Protein AF-A0AAW9ILB5-F1 (afdb_monomer_lite)

Structure (mmCIF, N/CA/C/O backbone):
data_AF-A0AAW9ILB5-F1
#
_entry.id   AF-A0AAW9ILB5-F1
#
loop_
_atom_site.group_PDB
_atom_site.id
_atom_site.type_symbol
_atom_site.label_atom_id
_atom_site.label_alt_id
_atom_site.label_comp_id
_atom_site.label_asym_id
_atom_site.label_entity_id
_atom_site.label_seq_id
_atom_site.pdbx_PDB_ins_code
_atom_site.Cartn_x
_atom_site.Cartn_y
_atom_site.Cartn_z
_atom_site.occupancy
_atom_site.B_iso_or_equiv
_atom_site.auth_seq_id
_atom_site.auth_comp_id
_atom_site.auth_asym_id
_atom_site.auth_atom_id
_atom_site.pdbx_PDB_model_num
ATOM 1 N N . ILE A 1 1 ? -17.545 -1.827 23.363 1.00 78.12 1 ILE A N 1
ATOM 2 C CA . ILE A 1 1 ? -18.852 -1.199 23.671 1.00 78.12 1 ILE A CA 1
ATOM 3 C C . ILE A 1 1 ? -19.829 -2.342 23.852 1.00 78.12 1 ILE A C 1
ATOM 5 O O . ILE A 1 1 ? -19.898 -3.179 22.961 1.00 78.12 1 ILE A O 1
ATOM 9 N N . TYR A 1 2 ? -20.488 -2.423 25.003 1.00 87.38 2 TYR A N 1
ATOM 10 C CA . TYR A 1 2 ? -21.505 -3.439 25.265 1.00 87.38 2 TYR A CA 1
ATOM 11 C C . TYR A 1 2 ? -22.887 -2.790 25.206 1.00 87.38 2 TYR A C 1
ATOM 13 O O . TYR A 1 2 ? -23.031 -1.650 25.642 1.00 87.38 2 TYR A O 1
ATOM 21 N N . ILE A 1 3 ? -23.875 -3.499 24.659 1.00 90.81 3 ILE A N 1
ATOM 22 C CA . ILE A 1 3 ? -25.245 -3.002 24.499 1.00 90.81 3 ILE A CA 1
ATOM 23 C C . ILE A 1 3 ? -26.175 -3.966 25.228 1.00 90.81 3 ILE A C 1
ATOM 25 O O . ILE A 1 3 ? -26.221 -5.148 24.897 1.00 90.81 3 ILE A O 1
ATOM 29 N N . TYR A 1 4 ? -26.906 -3.450 26.213 1.00 90.69 4 TYR A N 1
ATOM 30 C CA . TYR A 1 4 ? -27.874 -4.205 27.002 1.00 90.69 4 TYR A CA 1
ATOM 31 C C . TYR A 1 4 ? -29.169 -3.412 27.138 1.00 90.69 4 TYR A C 1
ATOM 33 O O . TYR A 1 4 ? -29.173 -2.186 27.136 1.00 90.69 4 TYR A O 1
ATOM 41 N N . ASN A 1 5 ? -30.268 -4.135 27.298 1.00 88.06 5 ASN A N 1
ATOM 42 C CA . ASN A 1 5 ? -31.605 -3.597 27.542 1.00 88.06 5 ASN A CA 1
ATOM 43 C C . ASN A 1 5 ? -31.909 -3.371 29.036 1.00 88.06 5 ASN A C 1
ATOM 45 O O . ASN A 1 5 ? -32.950 -2.812 29.365 1.00 88.06 5 ASN A O 1
ATOM 49 N N . LYS A 1 6 ? -31.034 -3.821 29.946 1.00 85.19 6 LYS A N 1
ATOM 50 C CA . LYS A 1 6 ? -31.171 -3.646 31.399 1.00 85.19 6 LYS A CA 1
ATOM 51 C C . LYS A 1 6 ? -29.818 -3.333 32.032 1.00 85.19 6 LYS A C 1
ATOM 53 O O . LYS A 1 6 ? -28.838 -4.019 31.750 1.00 85.19 6 LYS A O 1
ATOM 58 N N . LEU A 1 7 ? -29.795 -2.368 32.953 1.00 81.75 7 LEU A N 1
ATOM 59 C CA . LEU A 1 7 ? -28.596 -1.970 33.707 1.00 81.75 7 LEU A CA 1
ATOM 60 C C . LEU A 1 7 ? -27.953 -3.141 34.469 1.00 81.75 7 LEU A C 1
ATOM 62 O O . LEU A 1 7 ? -26.734 -3.257 34.492 1.00 81.75 7 LEU A O 1
ATOM 66 N N . ALA A 1 8 ? -28.759 -4.053 35.022 1.00 84.06 8 ALA A N 1
ATOM 67 C CA . ALA A 1 8 ? -28.276 -5.209 35.786 1.00 84.06 8 ALA A CA 1
ATOM 68 C C . ALA A 1 8 ? -27.448 -6.221 34.966 1.00 84.06 8 ALA A C 1
ATOM 70 O O . ALA A 1 8 ? -26.795 -7.082 35.545 1.00 84.06 8 ALA A O 1
ATOM 71 N N . LEU A 1 9 ? -27.494 -6.145 33.631 1.00 87.94 9 LEU A N 1
ATOM 72 C CA . LEU A 1 9 ? -26.735 -7.027 32.738 1.00 87.94 9 LEU A CA 1
ATOM 73 C C . LEU A 1 9 ? -25.386 -6.425 32.318 1.00 87.94 9 LEU A C 1
ATOM 75 O O . LEU A 1 9 ? -24.609 -7.082 31.627 1.00 87.94 9 LEU A O 1
ATOM 79 N N . ILE A 1 10 ? -25.102 -5.180 32.709 1.00 86.94 10 ILE A N 1
ATOM 80 C CA . ILE A 1 10 ? -23.852 -4.509 32.359 1.00 86.94 10 ILE A CA 1
ATOM 81 C C . ILE A 1 10 ? -22.706 -5.116 33.185 1.00 86.94 10 ILE A C 1
ATOM 83 O O . ILE A 1 10 ? -22.810 -5.182 34.409 1.00 86.94 10 ILE A O 1
ATOM 87 N N . PRO A 1 11 ? -21.593 -5.535 32.553 1.00 87.31 11 PRO A N 1
ATOM 88 C CA . PRO A 1 11 ? -20.431 -6.039 33.271 1.00 87.31 11 PRO A CA 1
ATOM 89 C C . PRO A 1 11 ? -19.875 -5.016 34.265 1.00 87.31 11 PRO A C 1
ATOM 91 O O . PRO A 1 11 ? -19.663 -3.855 33.918 1.00 87.31 11 PRO A O 1
ATOM 94 N N . ASN A 1 12 ? -19.498 -5.478 35.459 1.00 82.88 12 ASN A N 1
ATOM 95 C CA . ASN A 1 12 ? -18.918 -4.641 36.522 1.00 82.88 12 ASN A CA 1
ATOM 96 C C . ASN A 1 12 ? -17.593 -3.947 36.138 1.00 82.88 12 ASN A C 1
ATOM 98 O O . ASN A 1 12 ? -17.102 -3.096 36.868 1.00 82.88 12 ASN A O 1
ATOM 102 N N . GLN A 1 13 ? -16.991 -4.318 35.007 1.00 87.38 13 GLN A N 1
ATOM 103 C CA . GLN A 1 13 ? -15.764 -3.717 34.473 1.00 87.38 13 GLN A CA 1
ATOM 104 C C . GLN A 1 13 ? -16.028 -2.409 33.708 1.00 87.38 13 GLN A C 1
ATOM 106 O O . GLN A 1 13 ? -15.088 -1.703 33.342 1.00 87.38 13 GLN A O 1
ATOM 111 N N . CYS A 1 14 ? -17.290 -2.089 33.410 1.00 85.94 14 CYS A N 1
ATOM 112 C CA . CYS A 1 14 ? -17.644 -0.835 32.761 1.00 85.94 14 CYS A CA 1
ATOM 113 C C . CYS A 1 14 ? -17.426 0.339 33.724 1.00 85.94 14 CYS A C 1
ATOM 115 O O . CYS A 1 14 ? -17.889 0.312 34.855 1.00 85.94 14 CYS A O 1
ATOM 117 N N . THR A 1 15 ? -16.743 1.389 33.263 1.00 89.25 15 THR A N 1
ATOM 118 C CA . THR A 1 15 ? -16.503 2.622 34.041 1.00 89.25 15 THR A CA 1
ATOM 119 C C . THR A 1 15 ? -17.451 3.756 33.661 1.00 89.25 15 THR A C 1
ATOM 121 O O . THR A 1 15 ? -17.691 4.666 34.452 1.00 89.25 15 THR A O 1
ATOM 124 N N . LYS A 1 16 ? -18.015 3.699 32.451 1.00 90.88 16 LYS A N 1
ATOM 125 C CA . LYS A 1 16 ? -18.978 4.664 31.921 1.00 90.88 16 LYS A CA 1
ATOM 126 C C . LYS A 1 16 ? -20.169 3.924 31.328 1.00 90.88 16 LYS A C 1
ATOM 128 O O . LYS A 1 16 ? -19.979 2.947 30.603 1.00 90.88 16 LYS A O 1
ATOM 133 N N . ILE A 1 17 ? -21.370 4.414 31.605 1.00 91.81 17 ILE A N 1
ATOM 134 C CA . ILE A 1 17 ? -22.623 3.905 31.044 1.00 91.81 17 ILE A CA 1
ATOM 135 C C . ILE A 1 17 ? -23.268 5.023 30.237 1.00 91.81 17 ILE A C 1
ATOM 137 O O . ILE A 1 17 ? -23.360 6.152 30.709 1.00 91.81 17 ILE A O 1
ATOM 141 N N . ILE A 1 18 ? -23.719 4.700 29.028 1.00 93.00 18 ILE A N 1
ATOM 142 C CA . ILE A 1 18 ? -24.576 5.579 28.237 1.00 93.00 18 ILE A CA 1
ATOM 143 C C . ILE A 1 18 ? -25.986 5.001 28.290 1.00 93.00 18 ILE A C 1
ATOM 145 O O . ILE A 1 18 ? -26.216 3.885 27.829 1.00 93.00 18 ILE A O 1
ATOM 149 N N . GLU A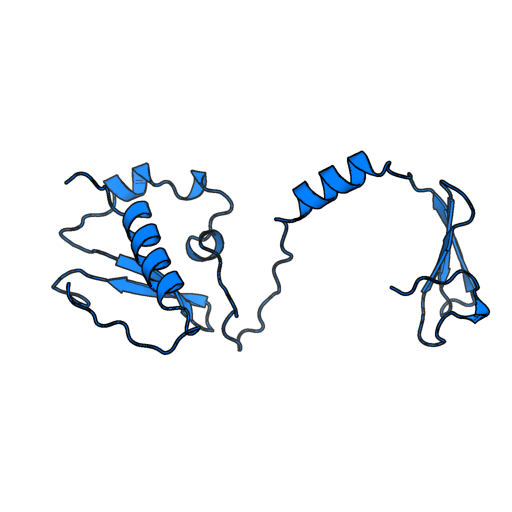 1 19 ? -26.912 5.760 28.858 1.00 91.44 19 GLU A N 1
ATOM 150 C CA . GLU A 1 19 ? -28.334 5.440 28.907 1.00 91.44 19 GLU A CA 1
ATOM 151 C C . GLU A 1 19 ? -29.072 6.328 27.905 1.00 91.44 19 GLU A C 1
ATOM 153 O O . GLU A 1 19 ? -29.046 7.554 28.020 1.00 91.44 19 GLU A O 1
ATOM 158 N N . ILE A 1 20 ? -29.715 5.712 26.915 1.00 92.06 20 ILE A N 1
ATOM 159 C CA . ILE A 1 20 ? -30.559 6.408 25.943 1.00 92.06 20 ILE A CA 1
ATOM 160 C C . ILE A 1 20 ? -31.971 6.487 26.519 1.00 92.06 20 ILE A C 1
ATOM 162 O O . ILE A 1 20 ? -32.561 5.448 26.813 1.00 92.06 20 ILE A O 1
ATOM 166 N N . LYS A 1 21 ? -32.493 7.703 26.703 1.00 88.44 21 LYS A N 1
ATOM 167 C CA . LYS A 1 21 ? -33.818 7.924 27.301 1.00 88.44 21 LYS A CA 1
ATOM 168 C C . LYS A 1 21 ? -34.914 7.934 26.244 1.00 88.44 21 LYS A C 1
ATOM 170 O O . LYS A 1 21 ? -35.965 7.330 26.430 1.00 88.44 21 LYS A O 1
ATOM 175 N N . ASP A 1 22 ? -34.647 8.605 25.135 1.00 87.75 22 ASP A N 1
ATOM 176 C CA . ASP A 1 22 ? -35.574 8.819 24.030 1.00 87.75 22 ASP A CA 1
ATOM 177 C C . ASP A 1 22 ? -34.792 9.028 22.718 1.00 87.75 22 ASP A C 1
ATOM 179 O O . ASP A 1 22 ? -33.596 8.743 22.623 1.00 87.75 22 ASP A O 1
ATOM 183 N N . SER A 1 23 ? -35.478 9.450 21.653 1.00 86.50 23 SER A N 1
ATOM 184 C CA . SER A 1 23 ? -34.910 9.522 20.301 1.00 86.50 23 SER A CA 1
ATOM 185 C C . SER A 1 23 ? -33.823 10.583 20.122 1.00 86.50 23 SER A C 1
ATOM 187 O O . SER A 1 23 ? -33.183 10.613 19.078 1.00 86.50 23 SER A O 1
ATOM 189 N N . ASN A 1 24 ? -33.634 11.493 21.072 1.00 92.00 24 ASN A N 1
ATOM 190 C CA . ASN A 1 24 ? -32.695 12.605 20.924 1.00 92.00 24 ASN A CA 1
ATOM 191 C C . ASN A 1 24 ? -32.028 13.033 22.231 1.00 92.00 24 ASN A C 1
ATOM 193 O O . ASN A 1 24 ? -31.278 14.011 22.219 1.00 92.00 24 ASN A O 1
ATOM 197 N N . SER A 1 25 ? -32.264 12.330 23.339 1.00 94.00 25 SER A N 1
ATOM 198 C CA . SER A 1 25 ? -31.583 12.584 24.597 1.00 94.00 25 SER A CA 1
ATOM 199 C C . SER A 1 25 ? -31.124 11.303 25.280 1.00 94.00 25 SER A C 1
ATOM 201 O O . SER A 1 25 ? -31.669 10.201 25.141 1.00 94.00 25 SER A O 1
ATOM 203 N N . GLY A 1 26 ? -30.025 11.451 25.996 1.00 94.25 26 GLY A N 1
ATOM 204 C CA . GLY A 1 26 ? -29.400 10.385 26.737 1.00 94.25 26 GLY A CA 1
ATOM 205 C C . GLY A 1 26 ? -28.583 10.957 27.872 1.00 94.25 26 GLY A C 1
ATOM 206 O O . GLY A 1 26 ? -28.466 12.166 28.062 1.00 94.25 26 GLY A O 1
ATOM 207 N N . SER A 1 27 ? -28.007 10.058 28.644 1.00 92.75 27 SER A N 1
ATOM 208 C CA . SER A 1 27 ? -27.215 10.429 29.797 1.00 92.75 27 SER A CA 1
ATOM 209 C C . SER A 1 27 ? -25.982 9.557 29.913 1.00 92.75 27 SER A C 1
ATOM 211 O O . SER A 1 27 ? -26.026 8.345 29.700 1.00 92.75 27 SER A O 1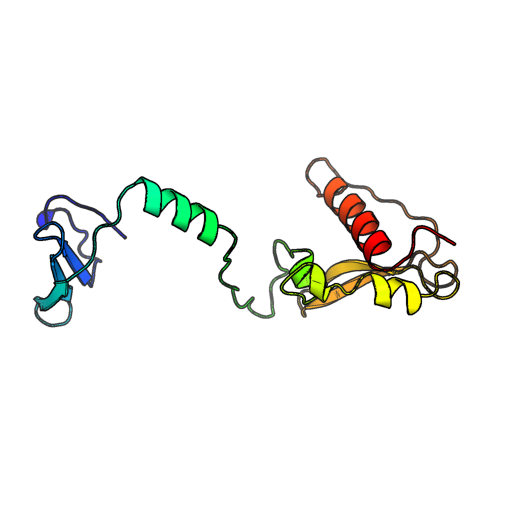
ATOM 213 N N . LEU A 1 28 ? -24.860 10.200 30.207 1.00 92.88 28 LEU A N 1
ATOM 214 C CA . LEU A 1 28 ? -23.592 9.555 30.480 1.00 92.88 28 LEU A CA 1
ATOM 215 C C . LEU A 1 28 ? -23.416 9.497 31.994 1.00 92.88 28 LEU A C 1
ATOM 217 O O . LEU A 1 28 ? -23.349 10.531 32.653 1.00 92.88 28 LEU A O 1
ATOM 221 N N . ILE A 1 29 ? -23.322 8.289 32.530 1.00 91.12 29 ILE A N 1
ATOM 222 C CA . ILE A 1 29 ? -23.094 8.034 33.949 1.00 91.12 29 ILE A CA 1
ATOM 223 C C . ILE A 1 29 ? -21.647 7.581 34.106 1.00 91.12 29 ILE A C 1
ATOM 225 O O . ILE A 1 29 ? -21.236 6.578 33.513 1.00 91.12 29 ILE A O 1
ATOM 229 N N . ASN A 1 30 ? -20.868 8.314 34.898 1.00 88.94 30 ASN A N 1
ATOM 230 C CA . ASN A 1 30 ? -19.522 7.901 35.273 1.00 88.94 30 ASN A CA 1
ATOM 231 C C . ASN A 1 30 ? -19.571 7.166 36.618 1.00 88.94 30 ASN A C 1
ATOM 233 O O . ASN A 1 30 ? -19.815 7.772 37.659 1.00 88.94 30 ASN A O 1
ATOM 237 N N . ILE A 1 31 ? -19.338 5.852 36.597 1.00 83.94 31 ILE A N 1
ATOM 238 C CA . ILE A 1 31 ? -19.442 5.004 37.795 1.00 83.94 31 ILE A CA 1
ATOM 239 C C . ILE A 1 31 ? -18.335 5.348 38.800 1.00 83.94 31 ILE A C 1
ATOM 241 O O . ILE A 1 31 ? -18.548 5.259 40.004 1.00 83.94 31 ILE A O 1
ATOM 245 N N . ALA A 1 32 ? -17.172 5.790 38.312 1.00 80.62 32 ALA A N 1
ATOM 246 C CA . ALA A 1 32 ? -16.050 6.175 39.163 1.00 80.62 32 ALA A CA 1
ATOM 247 C C . ALA A 1 32 ? -16.265 7.517 39.889 1.00 80.62 32 ALA A C 1
ATOM 249 O O . ALA A 1 32 ? -15.605 7.772 40.889 1.00 80.62 32 ALA A O 1
ATOM 250 N N . ASP A 1 33 ? -17.179 8.362 39.402 1.00 79.75 33 ASP A N 1
ATOM 251 C CA . ASP A 1 33 ? -17.441 9.703 39.940 1.00 79.75 33 ASP A CA 1
ATOM 252 C C . ASP A 1 33 ? -18.763 9.736 40.720 1.00 79.75 33 ASP A C 1
ATOM 254 O O . ASP A 1 33 ? -19.656 10.528 40.438 1.00 79.75 33 ASP A O 1
ATOM 258 N N . SER A 1 34 ? -18.946 8.793 41.651 1.00 74.38 34 SER A N 1
ATOM 259 C CA . SER A 1 34 ? -20.145 8.693 42.508 1.00 74.38 34 SER A CA 1
ATOM 260 C C . SER A 1 34 ? -21.489 8.655 41.754 1.00 74.38 34 SER A C 1
ATOM 262 O O . SER A 1 34 ? -22.526 9.006 42.312 1.00 74.38 34 SER A O 1
ATOM 264 N N . GLY A 1 35 ? -21.491 8.233 40.483 1.00 70.50 35 GLY A N 1
ATOM 265 C CA . GLY A 1 35 ? -22.693 8.206 39.648 1.00 70.50 35 GLY A CA 1
ATOM 266 C C . GLY A 1 35 ? -23.084 9.558 39.048 1.00 70.50 35 GLY A C 1
ATOM 267 O O . GLY A 1 35 ? -24.240 9.728 38.659 1.00 70.50 35 GLY A O 1
ATOM 268 N N . ASN A 1 36 ? -22.149 10.508 38.949 1.00 84.44 36 ASN A N 1
ATOM 269 C CA . ASN A 1 36 ? -22.384 11.794 38.304 1.00 84.44 36 ASN A CA 1
ATOM 270 C C . ASN A 1 36 ? -22.926 11.597 36.876 1.00 84.44 36 ASN A C 1
ATOM 272 O O . ASN A 1 36 ? -22.385 10.808 36.085 1.00 84.44 36 ASN A O 1
ATOM 276 N N . LYS A 1 37 ? -24.030 12.288 36.580 1.00 89.06 37 LYS A N 1
ATOM 277 C CA . LYS A 1 37 ? -24.853 12.082 35.387 1.00 89.06 37 LYS A CA 1
ATOM 278 C C . LYS A 1 37 ? -24.805 13.329 34.517 1.00 89.06 37 LYS A C 1
ATOM 280 O O . LYS A 1 37 ? -25.253 14.397 34.922 1.00 89.06 37 LYS A O 1
ATOM 285 N N . ILE A 1 38 ? -24.270 13.174 33.312 1.00 93.06 38 ILE A N 1
ATOM 286 C CA . ILE A 1 38 ? -24.206 14.236 32.309 1.00 93.06 38 ILE A CA 1
ATOM 287 C C . ILE A 1 38 ? -25.297 13.969 31.282 1.00 93.06 38 ILE A C 1
ATOM 289 O O . ILE A 1 38 ? -25.236 12.984 30.545 1.00 93.06 38 ILE A O 1
ATOM 293 N N . GLU A 1 39 ? -26.295 14.841 31.244 1.00 94.50 39 GLU A N 1
ATOM 294 C CA . GLU A 1 39 ? -27.334 14.825 30.218 1.00 94.50 39 GLU A CA 1
ATOM 295 C C . GLU A 1 39 ? -26.766 15.340 28.894 1.00 94.50 39 GLU A C 1
ATOM 297 O O . GLU A 1 39 ? -26.012 16.316 28.861 1.00 94.50 39 GLU A O 1
ATOM 302 N N . PHE A 1 40 ? -27.125 14.686 27.795 1.00 94.75 40 PHE A N 1
ATOM 303 C CA . PHE A 1 40 ? -26.731 15.103 26.458 1.00 94.75 40 PHE A CA 1
ATOM 304 C C . PHE A 1 40 ? -27.877 14.915 25.470 1.00 94.75 40 PHE A C 1
ATOM 306 O O . PHE A 1 40 ? -28.710 14.018 25.608 1.00 94.75 40 PHE A O 1
ATOM 313 N N . SER A 1 41 ? -27.889 15.755 24.440 1.00 94.44 41 SER A N 1
ATOM 314 C CA . SER A 1 41 ? -28.756 15.596 23.281 1.00 94.44 41 SER A CA 1
ATOM 315 C C . SER A 1 41 ? -27.962 15.100 22.078 1.00 94.44 41 SER A C 1
ATOM 317 O O . SER A 1 41 ? -26.755 15.323 21.960 1.00 94.44 41 SER A O 1
ATOM 319 N N . PHE A 1 42 ? -28.636 14.386 21.186 1.00 90.19 42 PHE A N 1
ATOM 320 C CA . PHE A 1 42 ? -28.048 13.860 19.962 1.00 90.19 42 PHE A CA 1
ATOM 321 C C . PHE A 1 42 ? -29.087 13.796 18.847 1.00 90.19 42 PHE A C 1
ATOM 323 O O . PHE A 1 42 ? -30.294 13.790 19.082 1.00 90.19 42 PHE A O 1
ATOM 330 N N . ASN A 1 43 ? -28.613 13.732 17.607 1.00 87.69 43 ASN A N 1
ATOM 331 C CA . ASN A 1 43 ? -29.474 13.561 16.448 1.00 87.69 43 ASN A CA 1
ATOM 332 C C . ASN A 1 43 ? -29.486 12.097 16.016 1.00 87.69 43 ASN A C 1
ATOM 334 O O . ASN A 1 43 ? -28.434 11.492 15.803 1.00 87.69 43 ASN A O 1
ATOM 338 N N . THR A 1 44 ? -30.678 11.538 15.822 1.00 82.94 44 THR A N 1
ATOM 339 C CA . THR A 1 44 ? -30.832 10.270 15.110 1.00 82.94 44 THR A CA 1
ATOM 340 C C . THR A 1 44 ? -30.664 10.486 13.618 1.00 82.94 44 THR A C 1
ATOM 342 O O . THR A 1 44 ? -31.270 11.384 13.033 1.00 82.94 44 THR A O 1
ATOM 345 N N . LEU A 1 45 ? -29.873 9.624 12.994 1.00 83.75 45 LEU A N 1
ATOM 346 C CA . LEU A 1 45 ? -29.735 9.566 11.546 1.00 83.75 45 LEU A CA 1
ATOM 347 C C . LEU A 1 45 ? -30.656 8.470 11.012 1.00 83.75 45 LEU A C 1
ATOM 349 O O . LEU A 1 45 ? -30.802 7.417 11.633 1.00 83.75 45 LEU A O 1
ATOM 353 N N . ASN A 1 46 ? -31.270 8.702 9.853 1.00 88.31 46 ASN A N 1
ATOM 354 C CA . ASN A 1 46 ? -32.000 7.640 9.172 1.00 88.31 46 ASN A CA 1
ATOM 355 C C . ASN A 1 46 ? -31.022 6.585 8.615 1.00 88.31 46 ASN A C 1
ATOM 357 O O . ASN A 1 46 ? -29.836 6.855 8.392 1.00 88.31 46 ASN A O 1
ATOM 361 N N . SER A 1 47 ? -31.527 5.370 8.387 1.00 87.88 47 SER A N 1
ATOM 362 C CA . SER A 1 47 ? -30.698 4.244 7.934 1.00 87.88 47 SER A CA 1
ATOM 363 C C . SER A 1 47 ? -30.009 4.511 6.590 1.00 87.88 47 SER A C 1
ATOM 365 O O . SER A 1 47 ? -28.904 4.025 6.364 1.00 87.88 47 SER A O 1
ATOM 367 N N . GLU A 1 48 ? -30.638 5.282 5.701 1.00 93.06 48 GLU A N 1
ATOM 368 C CA . GLU A 1 48 ? -30.094 5.589 4.375 1.00 93.06 48 GLU A CA 1
ATOM 369 C C . GLU A 1 48 ? -28.864 6.506 4.462 1.00 93.06 48 GLU A C 1
ATOM 371 O O . GLU A 1 48 ? -27.836 6.263 3.826 1.00 93.06 48 GLU A O 1
ATOM 376 N N . LEU A 1 49 ? -28.938 7.553 5.285 1.00 90.50 49 LEU A N 1
ATOM 377 C CA . LEU A 1 49 ? -27.833 8.473 5.520 1.00 90.50 49 LEU A CA 1
ATOM 378 C C . LEU A 1 49 ? -26.682 7.771 6.249 1.00 90.50 49 LEU A C 1
ATOM 380 O O . LEU A 1 49 ? -25.520 8.013 5.920 1.00 90.50 49 LEU A O 1
ATOM 384 N N . PHE A 1 50 ? -26.990 6.866 7.183 1.00 90.44 50 PHE A N 1
ATOM 385 C CA . PHE A 1 50 ? -25.980 6.075 7.886 1.00 90.44 50 PHE A CA 1
ATOM 386 C C . PHE A 1 50 ? -25.190 5.158 6.939 1.00 90.44 50 PHE A C 1
ATOM 388 O O . PHE A 1 50 ? -23.964 5.104 7.042 1.00 90.44 50 PHE A O 1
ATOM 395 N N . ASP A 1 51 ? -25.848 4.491 5.982 1.00 91.94 51 ASP A N 1
ATOM 396 C CA . ASP A 1 51 ? -25.164 3.666 4.971 1.00 91.94 51 ASP A CA 1
ATOM 397 C C . ASP A 1 51 ? -24.260 4.524 4.070 1.00 91.94 51 ASP A C 1
ATOM 399 O O . ASP A 1 51 ? -23.083 4.208 3.873 1.00 91.94 51 ASP A O 1
ATOM 403 N N . LYS A 1 52 ? -24.760 5.679 3.603 1.00 94.06 52 LYS A N 1
ATOM 404 C CA . LYS A 1 52 ? -23.976 6.623 2.787 1.00 94.06 52 LYS A CA 1
ATOM 405 C C . LYS A 1 52 ? -22.728 7.124 3.517 1.00 94.06 52 LYS A C 1
ATOM 407 O O . LYS A 1 52 ? -21.640 7.121 2.937 1.00 94.06 52 LYS A O 1
ATOM 412 N N . ILE A 1 53 ? -22.865 7.541 4.778 1.00 91.12 53 ILE A N 1
ATOM 413 C CA . ILE A 1 53 ? -21.736 8.010 5.596 1.00 91.12 53 ILE A CA 1
ATOM 414 C C . ILE A 1 53 ? -20.760 6.861 5.851 1.00 91.12 53 ILE A C 1
ATOM 416 O O . ILE A 1 53 ? -19.562 7.036 5.644 1.00 91.12 53 ILE A O 1
ATOM 420 N N . SER A 1 54 ? -21.257 5.678 6.218 1.00 91.19 54 SER A N 1
ATOM 421 C CA . SER A 1 54 ? -20.424 4.501 6.490 1.00 91.19 54 SER A CA 1
ATOM 422 C C . SER A 1 54 ? -19.573 4.111 5.280 1.00 91.19 54 SER A C 1
ATOM 424 O O . SER A 1 54 ? -18.365 3.919 5.412 1.00 91.19 54 SER A O 1
ATOM 426 N N . ARG A 1 55 ? -20.155 4.087 4.071 1.00 89.25 55 ARG A N 1
ATOM 427 C CA . ARG A 1 55 ? -19.413 3.837 2.820 1.00 89.25 55 ARG A CA 1
ATOM 428 C C . ARG A 1 55 ? -18.366 4.911 2.540 1.00 89.25 55 ARG A C 1
ATOM 430 O O . ARG A 1 55 ? -17.255 4.591 2.127 1.00 89.25 55 ARG A O 1
ATOM 437 N N . ARG A 1 56 ? -18.705 6.179 2.781 1.00 91.88 56 ARG A N 1
ATOM 438 C CA . ARG A 1 56 ? -17.801 7.318 2.561 1.00 91.88 56 ARG A CA 1
ATOM 439 C C . ARG A 1 56 ? -16.665 7.384 3.586 1.00 91.88 56 ARG A C 1
ATOM 441 O O . ARG A 1 56 ? -15.594 7.883 3.258 1.00 91.88 56 ARG A O 1
ATOM 448 N N . MET A 1 57 ? -16.884 6.865 4.794 1.00 89.06 57 MET A N 1
ATOM 449 C CA . MET A 1 57 ? -15.874 6.730 5.848 1.00 89.06 57 MET A CA 1
ATOM 450 C C . MET A 1 57 ? -15.057 5.438 5.754 1.00 89.06 57 MET A C 1
ATOM 452 O O . MET A 1 57 ? -13.956 5.397 6.289 1.00 89.06 57 MET A O 1
ATOM 456 N N . GLY A 1 58 ? -15.539 4.410 5.049 1.00 87.06 58 GLY A N 1
ATOM 457 C CA . GLY A 1 58 ? -14.818 3.155 4.810 1.00 87.06 58 GLY A CA 1
ATOM 458 C C . GLY A 1 58 ? -13.349 3.289 4.363 1.00 87.06 58 GLY A C 1
ATOM 459 O O . GLY A 1 58 ? -12.528 2.505 4.840 1.00 87.06 58 GLY A O 1
ATOM 460 N N . PRO A 1 59 ? -12.973 4.259 3.502 1.00 82.00 59 PRO A N 1
ATOM 461 C CA . PRO A 1 59 ? -11.577 4.464 3.110 1.00 82.00 59 PRO A CA 1
ATOM 462 C C . PRO A 1 59 ? -10.739 5.275 4.117 1.00 82.00 59 PRO A C 1
ATOM 464 O O . PRO A 1 59 ? -9.547 5.466 3.886 1.00 82.00 59 PRO A O 1
ATOM 467 N N . ILE A 1 60 ? -11.318 5.779 5.213 1.00 81.56 60 ILE A N 1
ATOM 468 C CA . ILE A 1 60 ? -10.583 6.519 6.246 1.00 81.56 60 ILE A CA 1
ATOM 469 C C . ILE A 1 60 ? -9.953 5.511 7.209 1.00 81.56 60 ILE A C 1
ATOM 471 O O . ILE A 1 60 ? -10.626 4.920 8.053 1.00 81.56 60 ILE A O 1
ATOM 475 N N . TYR A 1 61 ? -8.637 5.340 7.112 1.00 73.25 61 TYR A N 1
ATOM 476 C CA . TYR A 1 61 ? -7.873 4.496 8.025 1.00 73.25 61 TYR A CA 1
ATOM 477 C C . TYR A 1 61 ? -7.146 5.356 9.056 1.00 73.25 61 TYR A C 1
ATOM 479 O O . TYR A 1 61 ? -6.422 6.290 8.713 1.00 73.25 61 TYR A O 1
ATOM 487 N N . VAL A 1 62 ? -7.305 5.020 10.337 1.00 70.94 62 VAL A N 1
ATOM 488 C CA . VAL A 1 62 ? -6.490 5.622 11.395 1.00 70.94 62 VAL A CA 1
ATOM 489 C C . VAL A 1 62 ? -5.064 5.105 11.239 1.00 70.94 62 VAL A C 1
ATOM 491 O O . VAL A 1 62 ? -4.818 3.899 11.337 1.00 70.94 62 VAL A O 1
ATOM 494 N N . LYS A 1 63 ? -4.122 6.022 11.006 1.00 58.84 63 LYS A N 1
ATOM 495 C CA . LYS A 1 63 ? -2.694 5.719 10.936 1.00 58.84 63 LYS A CA 1
ATOM 496 C C . LYS A 1 63 ? -2.253 5.196 12.304 1.00 58.84 63 LYS A C 1
ATOM 498 O O . LYS A 1 63 ? -2.151 5.954 13.265 1.00 58.84 63 LYS A O 1
ATOM 503 N N . LYS A 1 64 ? -2.048 3.883 12.426 1.00 55.91 64 LYS A N 1
ATOM 504 C CA . LYS A 1 64 ? -1.381 3.328 13.605 1.00 55.91 64 LYS A CA 1
ATOM 505 C C . LYS A 1 64 ? 0.067 3.790 13.542 1.00 55.91 64 LYS A C 1
ATOM 507 O O . LYS A 1 64 ? 0.749 3.512 12.560 1.00 55.91 64 LYS A O 1
ATOM 512 N N . ASN A 1 65 ? 0.522 4.493 14.575 1.00 51.44 65 ASN A N 1
ATOM 513 C CA . ASN A 1 65 ? 1.947 4.713 14.769 1.00 51.44 65 ASN A CA 1
ATOM 514 C C . ASN A 1 65 ? 2.565 3.331 14.983 1.00 51.44 65 ASN A C 1
ATOM 516 O O . ASN A 1 65 ? 2.358 2.707 16.024 1.00 51.44 65 ASN A O 1
ATOM 520 N N . TYR A 1 66 ? 3.222 2.808 13.950 1.00 50.59 66 TYR A N 1
ATOM 521 C CA . TYR A 1 66 ? 4.042 1.618 14.084 1.00 50.59 66 TYR A CA 1
ATOM 522 C C . TYR A 1 66 ? 5.125 1.960 15.107 1.00 50.59 66 TYR A C 1
ATOM 524 O O . TYR A 1 66 ? 5.871 2.918 14.922 1.00 50.59 66 TYR A O 1
ATOM 532 N N . SER A 1 67 ? 5.183 1.215 16.209 1.00 54.00 67 SER A N 1
ATOM 533 C CA . SER A 1 67 ? 6.401 1.154 17.012 1.00 54.00 67 SER A CA 1
ATOM 534 C C . SER A 1 67 ? 7.549 0.769 16.075 1.00 54.00 67 SER A C 1
ATOM 536 O O . SER A 1 67 ? 7.369 -0.144 15.267 1.00 54.00 67 SER A O 1
ATOM 538 N N . GLU A 1 68 ? 8.696 1.445 16.178 1.00 57.38 68 GLU A N 1
ATOM 539 C CA . GLU A 1 68 ? 9.867 1.377 15.272 1.00 57.38 68 GLU A CA 1
ATOM 540 C C . GLU A 1 68 ? 10.463 -0.033 15.037 1.00 57.38 68 GLU A C 1
ATOM 542 O O . GLU A 1 68 ? 11.448 -0.192 14.323 1.00 57.38 68 GLU A O 1
ATOM 547 N N . SER A 1 69 ? 9.880 -1.084 15.613 1.00 60.34 69 SER A N 1
ATOM 548 C CA . SER A 1 69 ? 10.421 -2.440 15.661 1.00 60.34 69 SER A CA 1
ATOM 549 C C . SER A 1 69 ? 9.680 -3.491 14.825 1.00 60.34 69 SER A C 1
ATOM 551 O O . SER A 1 69 ? 10.173 -4.613 14.725 1.00 60.34 69 SER A O 1
ATOM 553 N N . SER A 1 70 ? 8.528 -3.193 14.207 1.00 72.31 70 SER A N 1
ATOM 554 C CA . SER A 1 70 ? 7.765 -4.206 13.451 1.00 72.31 70 SER A CA 1
ATOM 555 C C . SER A 1 70 ? 7.498 -3.804 12.004 1.00 72.31 70 SER A C 1
ATOM 557 O O . SER A 1 70 ? 6.984 -2.714 11.754 1.00 72.31 70 SER A O 1
ATOM 559 N N . LEU A 1 71 ? 7.773 -4.714 11.062 1.00 80.88 71 LEU A N 1
ATOM 560 C CA . LEU A 1 71 ? 7.458 -4.527 9.645 1.00 80.88 71 LEU A CA 1
ATOM 561 C C . LEU A 1 71 ? 5.942 -4.317 9.475 1.00 80.88 71 LEU A C 1
ATOM 563 O O . LEU A 1 71 ? 5.155 -5.090 10.039 1.00 80.88 71 LEU A O 1
ATOM 567 N N . PRO A 1 72 ? 5.503 -3.306 8.707 1.00 79.00 72 PRO A N 1
ATOM 568 C CA . PRO A 1 72 ? 4.087 -3.120 8.441 1.00 79.00 72 PRO A CA 1
ATOM 569 C C . PRO A 1 72 ? 3.519 -4.353 7.731 1.00 79.00 72 PRO A C 1
ATOM 571 O O . PRO A 1 72 ? 4.082 -4.844 6.756 1.00 79.00 72 PRO A O 1
ATOM 574 N N . LYS A 1 73 ? 2.365 -4.848 8.202 1.00 83.69 73 LYS A N 1
ATOM 575 C CA . LYS A 1 73 ? 1.690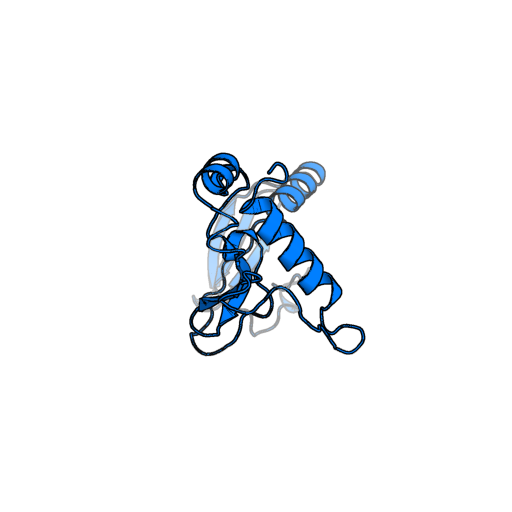 -6.017 7.599 1.00 83.69 73 LYS A CA 1
ATOM 576 C C . LYS A 1 73 ? 1.292 -5.785 6.139 1.00 83.69 73 LYS A C 1
ATOM 578 O O . LYS A 1 73 ? 1.156 -6.738 5.383 1.00 83.69 73 LYS A O 1
ATOM 583 N N . LYS A 1 74 ? 1.033 -4.529 5.781 1.00 87.06 74 LYS A N 1
ATOM 584 C CA . LYS A 1 74 ? 0.753 -4.060 4.425 1.00 87.06 74 LYS A CA 1
ATOM 585 C C . LYS A 1 74 ? 1.092 -2.578 4.337 1.00 87.06 74 LYS A C 1
ATOM 587 O O . LYS A 1 74 ? 0.947 -1.864 5.329 1.00 87.06 74 LYS A O 1
ATOM 592 N N . ILE A 1 75 ? 1.485 -2.137 3.152 1.00 90.38 75 ILE A N 1
ATOM 593 C CA . ILE A 1 75 ? 1.620 -0.728 2.794 1.00 90.38 75 ILE A CA 1
ATOM 594 C C . ILE A 1 75 ? 0.802 -0.492 1.531 1.00 90.38 75 ILE A C 1
ATOM 596 O O . ILE A 1 75 ? 0.830 -1.297 0.601 1.00 90.38 75 ILE A O 1
ATOM 600 N N . THR A 1 76 ? 0.005 0.567 1.523 1.00 92.25 76 THR A N 1
ATOM 601 C CA . THR A 1 76 ? -0.752 0.958 0.334 1.00 92.25 76 THR A CA 1
ATOM 602 C C . THR A 1 76 ? 0.158 1.669 -0.665 1.00 92.25 76 THR A C 1
ATOM 604 O O . THR A 1 76 ? 1.177 2.249 -0.297 1.00 92.25 76 THR A O 1
ATOM 607 N N . LEU A 1 77 ? -0.232 1.686 -1.941 1.00 92.44 77 LEU A N 1
ATOM 608 C CA . LEU A 1 77 ? 0.494 2.425 -2.977 1.00 92.44 77 LEU A CA 1
ATOM 609 C C . LEU A 1 77 ? 0.651 3.915 -2.623 1.00 92.44 77 LEU A C 1
ATOM 611 O O . LEU A 1 77 ? 1.703 4.501 -2.838 1.00 92.44 77 LEU A O 1
ATOM 615 N N . TYR A 1 78 ? -0.380 4.527 -2.042 1.00 93.62 78 TYR A N 1
ATOM 616 C CA . TYR A 1 78 ? -0.356 5.940 -1.658 1.00 93.62 78 TYR A CA 1
ATOM 617 C C . TYR A 1 78 ? 0.635 6.207 -0.526 1.00 93.62 78 TYR A C 1
ATOM 619 O O . TYR A 1 78 ? 1.415 7.151 -0.605 1.00 93.62 78 TYR A O 1
ATOM 627 N N . GLU A 1 79 ? 0.680 5.333 0.480 1.00 91.38 79 GLU A N 1
ATOM 628 C CA . GLU A 1 79 ? 1.692 5.403 1.538 1.00 91.38 79 GLU A CA 1
ATOM 629 C C . GLU A 1 79 ? 3.106 5.196 0.983 1.00 91.38 79 GLU A C 1
ATOM 631 O O . GLU A 1 79 ? 4.021 5.918 1.377 1.00 91.38 79 GLU A O 1
ATOM 636 N N . LEU A 1 80 ? 3.278 4.262 0.038 1.00 92.50 80 LEU A N 1
ATOM 637 C CA . LEU A 1 80 ? 4.559 3.983 -0.615 1.00 92.50 80 LEU A CA 1
ATOM 638 C C . LEU A 1 80 ? 5.092 5.208 -1.374 1.00 92.50 80 LEU A C 1
ATOM 640 O O . LEU A 1 80 ? 6.277 5.526 -1.284 1.00 92.50 80 LEU A O 1
ATOM 644 N N . TYR A 1 81 ? 4.206 5.924 -2.071 1.00 93.50 81 TYR A N 1
ATOM 645 C CA . TYR A 1 81 ? 4.524 7.153 -2.805 1.00 93.50 81 TYR A CA 1
ATOM 646 C C . TYR A 1 81 ? 4.421 8.430 -1.961 1.00 93.50 81 TYR A C 1
ATOM 648 O O . TYR A 1 81 ? 4.747 9.507 -2.454 1.00 93.50 81 TYR A O 1
ATOM 656 N N . LYS A 1 82 ? 4.013 8.316 -0.691 1.00 92.62 82 LYS A N 1
ATOM 657 C CA . LYS A 1 82 ? 3.791 9.434 0.240 1.00 92.62 82 LYS A CA 1
ATOM 658 C C . LYS A 1 82 ? 2.817 10.487 -0.305 1.00 92.62 82 LYS A C 1
ATOM 660 O O . LYS A 1 82 ? 3.034 11.683 -0.139 1.00 92.62 82 LYS A O 1
ATOM 665 N N . VAL A 1 83 ? 1.736 10.024 -0.927 1.00 93.88 83 VAL A N 1
ATOM 666 C CA . VAL A 1 83 ? 0.671 10.856 -1.501 1.00 93.88 83 VAL A CA 1
ATOM 667 C C . VAL A 1 83 ? -0.666 10.579 -0.822 1.00 93.88 83 VAL A C 1
ATOM 669 O O . VAL A 1 83 ? -0.901 9.486 -0.315 1.00 93.88 83 VAL A O 1
ATOM 672 N N . ASN A 1 84 ? -1.571 11.552 -0.834 1.00 90.81 84 ASN A N 1
ATOM 673 C CA . ASN A 1 84 ? -2.925 11.406 -0.291 1.00 90.81 84 ASN A CA 1
ATOM 674 C C . ASN A 1 84 ? -3.960 11.086 -1.375 1.00 90.81 84 ASN A C 1
ATOM 676 O O . ASN A 1 84 ? -5.042 10.576 -1.085 1.00 90.81 84 ASN A O 1
ATOM 680 N N . ASN A 1 85 ? -3.654 11.405 -2.633 1.00 92.00 85 ASN A N 1
ATOM 681 C CA . ASN A 1 85 ? -4.534 11.158 -3.766 1.00 92.00 85 ASN A CA 1
ATOM 682 C C . ASN A 1 85 ? -3.739 10.918 -5.057 1.00 92.00 85 ASN A C 1
ATOM 684 O O . ASN A 1 85 ? -2.550 11.209 -5.146 1.00 92.00 85 ASN A O 1
ATOM 688 N N . VAL A 1 86 ? -4.425 10.418 -6.086 1.00 91.44 86 VAL A N 1
ATOM 689 C CA . VAL A 1 86 ? -3.818 10.073 -7.380 1.00 91.44 86 VAL A CA 1
ATOM 690 C C . VAL A 1 86 ? -3.177 11.267 -8.099 1.00 91.44 86 VAL A C 1
ATOM 692 O O . VAL A 1 86 ? -2.199 11.085 -8.814 1.00 91.44 86 VAL A O 1
ATOM 695 N N . ARG A 1 87 ? -3.686 12.495 -7.913 1.00 94.56 87 ARG A N 1
ATOM 696 C CA . ARG A 1 87 ? -3.155 13.685 -8.605 1.00 94.56 87 ARG A CA 1
ATOM 697 C C . ARG A 1 87 ? -1.769 14.058 -8.086 1.00 94.56 87 ARG A C 1
ATOM 699 O O . ARG A 1 87 ? -0.925 14.485 -8.864 1.00 94.56 87 ARG A O 1
ATOM 706 N N . GLU A 1 88 ? -1.522 13.826 -6.800 1.00 96.62 88 GLU A N 1
ATOM 707 C CA . GLU A 1 88 ? -0.222 14.048 -6.157 1.00 96.62 88 GLU A CA 1
ATOM 708 C C . GLU A 1 88 ? 0.869 13.079 -6.638 1.00 96.62 88 GLU A C 1
ATOM 710 O O . GLU A 1 88 ? 2.048 13.354 -6.434 1.00 96.62 88 GLU A O 1
ATOM 715 N N . LEU A 1 89 ? 0.518 11.977 -7.321 1.00 95.50 89 LEU A N 1
ATOM 716 C CA . LEU A 1 89 ? 1.526 11.128 -7.968 1.00 95.50 89 LEU A CA 1
ATOM 717 C C . LEU A 1 89 ? 2.292 11.892 -9.048 1.00 95.50 89 LEU A C 1
ATOM 719 O O . LEU A 1 89 ? 3.448 11.565 -9.292 1.00 95.50 89 LEU A O 1
ATOM 723 N N . ASN A 1 90 ? 1.663 12.895 -9.669 1.00 95.50 90 ASN A N 1
ATOM 724 C CA . ASN A 1 90 ? 2.261 13.742 -10.696 1.00 95.50 90 ASN A CA 1
ATOM 725 C C . ASN A 1 90 ? 2.952 12.936 -11.816 1.00 95.50 90 ASN A C 1
ATOM 727 O O . ASN A 1 90 ? 4.113 13.158 -12.155 1.00 95.50 90 ASN A O 1
ATOM 731 N N . ILE A 1 91 ? 2.216 11.958 -12.358 1.00 96.19 91 ILE A N 1
ATOM 732 C CA . ILE A 1 91 ? 2.709 10.983 -13.346 1.00 96.19 91 ILE A CA 1
ATOM 733 C C . ILE A 1 91 ? 3.328 11.685 -14.563 1.00 96.19 91 ILE A C 1
ATOM 735 O O . ILE A 1 91 ? 4.405 11.301 -15.001 1.00 96.19 91 ILE A O 1
ATOM 739 N N . GLY A 1 92 ? 2.696 12.756 -15.057 1.00 95.44 92 GLY A N 1
ATOM 740 C CA . GLY A 1 92 ? 3.206 13.518 -16.200 1.00 95.44 92 GLY A CA 1
ATOM 741 C C . GLY A 1 92 ? 4.612 14.079 -15.968 1.00 95.44 92 GLY A C 1
ATOM 742 O O . GLY A 1 92 ? 5.479 13.898 -16.816 1.00 95.44 92 GLY A O 1
ATOM 743 N N . ASN A 1 93 ? 4.872 14.686 -14.804 1.00 96.12 93 ASN A N 1
ATOM 744 C CA . ASN A 1 93 ? 6.216 15.178 -14.486 1.00 96.12 93 ASN A CA 1
ATOM 745 C C . ASN A 1 93 ? 7.207 14.031 -14.290 1.00 96.12 93 ASN A C 1
ATOM 747 O O . ASN A 1 93 ? 8.329 14.121 -14.773 1.00 96.12 93 ASN A O 1
ATOM 751 N N . ARG A 1 94 ? 6.796 12.931 -13.645 1.00 95.81 94 ARG A N 1
ATOM 752 C CA . ARG A 1 94 ? 7.665 11.755 -13.470 1.00 95.81 94 ARG A CA 1
ATOM 753 C C . ARG A 1 94 ? 8.137 11.191 -14.803 1.00 95.81 94 ARG A C 1
ATOM 755 O O . ARG A 1 94 ? 9.302 10.844 -14.915 1.00 95.81 94 ARG A O 1
ATOM 762 N N . TRP A 1 95 ? 7.260 11.128 -15.800 1.00 95.50 95 TRP A N 1
ATOM 763 C CA . TRP A 1 95 ? 7.618 10.658 -17.139 1.00 95.50 95 TRP A CA 1
ATOM 764 C C . TRP A 1 95 ? 8.614 11.575 -17.850 1.00 95.50 95 TRP A C 1
ATOM 766 O O . TRP A 1 95 ? 9.413 11.091 -18.638 1.00 95.50 95 TRP A O 1
ATOM 776 N N . ILE A 1 96 ? 8.581 12.881 -17.574 1.00 94.19 96 ILE A N 1
ATOM 777 C CA . ILE A 1 96 ? 9.539 13.846 -18.133 1.00 94.19 96 ILE A CA 1
ATOM 778 C C . ILE A 1 96 ? 10.885 13.770 -17.396 1.00 94.19 96 ILE A C 1
ATOM 780 O O . ILE A 1 96 ? 11.941 13.903 -18.008 1.00 94.19 96 ILE A O 1
ATOM 784 N N . GLU A 1 97 ? 10.854 13.595 -16.075 1.00 94.00 97 GLU A N 1
ATOM 785 C CA . GLU A 1 97 ? 12.045 13.624 -15.219 1.00 94.00 97 GLU A CA 1
ATOM 786 C C . GLU A 1 97 ? 12.814 12.295 -15.203 1.00 94.00 97 GLU A C 1
ATOM 788 O O . GLU A 1 97 ? 14.034 12.291 -15.016 1.00 94.00 97 GLU A O 1
ATOM 793 N N . ASN A 1 98 ? 12.125 11.165 -15.378 1.00 94.12 98 ASN A N 1
ATOM 794 C CA . ASN A 1 98 ? 12.735 9.842 -15.329 1.00 94.12 98 ASN A CA 1
ATOM 795 C C . ASN A 1 98 ? 13.207 9.383 -16.706 1.00 94.12 98 ASN A C 1
ATOM 797 O O . ASN A 1 98 ? 12.450 9.340 -17.668 1.00 94.12 98 ASN A O 1
ATOM 801 N N . ASP A 1 99 ? 14.456 8.936 -16.753 1.00 90.88 99 ASP A N 1
ATOM 802 C CA . ASP A 1 99 ? 15.134 8.493 -17.966 1.00 90.88 99 ASP A CA 1
ATOM 803 C C . ASP A 1 99 ? 15.454 6.994 -17.868 1.00 90.88 99 ASP A C 1
ATOM 805 O O . ASP A 1 99 ? 16.276 6.572 -17.040 1.00 90.88 99 ASP A O 1
ATOM 809 N N . VAL A 1 100 ? 14.809 6.188 -18.719 1.00 91.38 100 VAL A N 1
ATOM 810 C CA . VAL A 1 100 ? 14.972 4.723 -18.754 1.00 91.38 100 VAL A CA 1
ATOM 811 C C . VAL A 1 100 ? 16.404 4.294 -19.080 1.00 91.38 100 VAL A C 1
ATOM 813 O O . VAL A 1 100 ? 16.830 3.226 -18.643 1.00 91.38 100 VAL A O 1
ATOM 816 N N . THR A 1 101 ? 17.179 5.138 -19.774 1.00 91.12 101 THR A N 1
ATOM 817 C CA . THR A 1 101 ? 18.587 4.870 -20.124 1.00 91.12 101 THR A CA 1
ATOM 818 C C . THR A 1 101 ? 19.536 5.007 -18.933 1.00 91.12 101 THR A C 1
ATOM 820 O O . THR A 1 101 ? 20.710 4.642 -19.018 1.00 91.12 101 THR A O 1
ATOM 823 N N . LYS A 1 102 ? 19.042 5.561 -17.818 1.00 92.44 102 LYS A N 1
ATOM 824 C CA . LYS A 1 102 ? 19.801 5.739 -16.576 1.00 92.44 102 LYS A CA 1
ATOM 825 C C . LYS A 1 102 ? 19.307 4.827 -15.462 1.00 92.44 102 LYS A C 1
ATOM 827 O O . LYS A 1 102 ? 20.109 4.382 -14.642 1.00 92.44 102 LYS A O 1
ATOM 832 N N . SER A 1 103 ? 17.997 4.601 -15.370 1.00 93.88 103 SER A N 1
ATOM 833 C CA . SER A 1 103 ? 17.387 3.887 -14.248 1.00 93.88 103 SER A CA 1
ATOM 834 C C . SER A 1 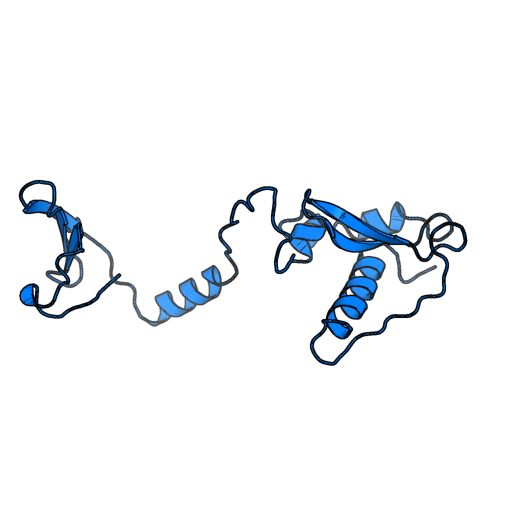103 ? 15.987 3.389 -14.592 1.00 93.88 103 SER A C 1
ATOM 836 O O . SER A 1 103 ? 15.181 4.149 -15.120 1.00 93.88 103 SER A O 1
ATOM 838 N N . ILE A 1 104 ? 15.665 2.154 -14.194 1.00 95.25 104 ILE A N 1
ATOM 839 C CA . ILE A 1 104 ? 14.329 1.556 -14.336 1.00 95.25 104 ILE A CA 1
ATOM 840 C C . ILE A 1 104 ? 13.891 1.039 -12.962 1.00 95.25 104 ILE A C 1
ATOM 842 O O . ILE A 1 104 ? 13.963 -0.152 -12.670 1.00 95.25 104 ILE A O 1
ATOM 846 N N . ASN A 1 105 ? 13.516 1.952 -12.068 1.00 95.88 105 ASN A N 1
ATOM 847 C CA . ASN A 1 105 ? 13.297 1.676 -10.653 1.00 95.88 105 ASN A CA 1
ATOM 848 C C . ASN A 1 105 ? 11.812 1.497 -10.311 1.00 95.88 105 ASN A C 1
ATOM 850 O O . ASN A 1 105 ? 10.999 2.403 -10.495 1.00 95.88 105 ASN A O 1
ATOM 854 N N . ALA A 1 106 ? 11.472 0.350 -9.730 1.00 96.44 106 ALA A N 1
ATOM 855 C CA . ALA A 1 106 ? 10.149 0.033 -9.215 1.00 96.44 106 ALA A CA 1
ATOM 856 C C . ALA A 1 106 ? 10.155 0.019 -7.677 1.00 96.44 106 ALA A C 1
ATOM 858 O O . ALA A 1 106 ? 10.861 -0.775 -7.063 1.00 96.44 106 ALA A O 1
ATOM 859 N N . ALA A 1 107 ? 9.358 0.873 -7.039 1.00 96.69 107 ALA A N 1
ATOM 860 C CA . ALA A 1 107 ? 9.103 0.850 -5.603 1.00 96.69 107 ALA A CA 1
ATOM 861 C C . ALA A 1 107 ? 8.250 -0.373 -5.225 1.00 96.69 107 ALA A C 1
ATOM 863 O O . ALA A 1 107 ? 7.210 -0.613 -5.835 1.00 96.69 107 ALA A O 1
ATOM 864 N N . LEU A 1 108 ? 8.669 -1.124 -4.202 1.00 95.38 108 LEU A N 1
ATOM 865 C CA . LEU A 1 108 ? 8.040 -2.391 -3.802 1.00 95.38 108 LEU A CA 1
ATOM 866 C C . LEU A 1 108 ? 7.442 -2.361 -2.396 1.00 95.38 108 LEU A C 1
ATOM 868 O O . LEU A 1 108 ? 6.447 -3.028 -2.126 1.00 95.38 108 LEU A O 1
ATOM 872 N N . GLY A 1 109 ? 8.067 -1.628 -1.479 1.00 93.81 109 GLY A N 1
ATOM 873 C CA . GLY A 1 109 ? 7.683 -1.648 -0.075 1.00 93.81 109 GLY A CA 1
ATOM 874 C C . GLY A 1 109 ? 8.602 -0.799 0.783 1.00 93.81 109 GLY A C 1
ATOM 875 O O . GLY A 1 109 ? 9.332 0.052 0.279 1.00 93.81 109 GLY A O 1
ATOM 876 N N . VAL A 1 110 ? 8.578 -1.049 2.089 1.00 92.06 110 VAL A N 1
ATOM 877 C CA . VAL A 1 110 ? 9.448 -0.375 3.056 1.00 92.06 110 VAL A CA 1
ATOM 878 C C . VAL A 1 110 ? 10.075 -1.376 4.017 1.00 92.06 110 VAL A C 1
ATOM 880 O O . VAL A 1 110 ? 9.496 -2.424 4.299 1.00 92.06 110 VAL A O 1
ATOM 883 N N . THR A 1 111 ? 11.254 -1.046 4.530 1.00 88.81 111 THR A N 1
ATOM 884 C CA . THR A 1 111 ? 11.892 -1.754 5.644 1.00 88.81 111 THR A CA 1
ATOM 885 C C . THR A 1 111 ? 11.177 -1.447 6.967 1.00 88.81 111 THR A C 1
ATOM 887 O O . THR A 1 111 ? 10.285 -0.599 7.039 1.00 88.81 111 THR A O 1
ATOM 890 N N . THR A 1 112 ? 11.602 -2.092 8.057 1.00 84.75 112 THR A N 1
ATOM 891 C CA . THR A 1 112 ? 11.141 -1.777 9.424 1.00 84.75 112 THR A CA 1
ATOM 892 C C . THR A 1 112 ? 11.436 -0.332 9.836 1.00 84.75 112 THR A C 1
ATOM 894 O O . THR A 1 112 ? 10.644 0.263 10.557 1.00 84.75 112 THR A O 1
ATOM 897 N N . SER A 1 113 ? 12.523 0.254 9.324 1.00 82.44 113 SER A N 1
ATOM 898 C CA . SER A 1 113 ? 12.884 1.664 9.522 1.00 82.44 113 SER A CA 1
ATOM 899 C C . SER A 1 113 ? 12.097 2.634 8.632 1.00 82.44 113 SER A C 1
ATOM 901 O O . SER A 1 113 ? 12.343 3.836 8.669 1.00 82.44 113 SER A O 1
ATOM 903 N N . GLY A 1 114 ? 11.185 2.136 7.789 1.00 81.94 114 GLY A N 1
ATOM 904 C CA . GLY A 1 114 ? 10.441 2.952 6.828 1.00 81.94 114 GLY A CA 1
ATOM 905 C C . GLY A 1 114 ? 11.243 3.352 5.583 1.00 81.94 114 GLY A C 1
ATOM 906 O O . GLY A 1 114 ? 10.779 4.185 4.803 1.00 81.94 114 GLY A O 1
ATOM 907 N N . THR A 1 115 ? 12.429 2.774 5.373 1.00 88.50 115 THR A N 1
ATOM 908 C CA . THR A 1 115 ? 13.249 3.024 4.179 1.00 88.50 115 THR A CA 1
ATOM 909 C C . THR A 1 115 ? 12.618 2.343 2.972 1.00 88.50 115 THR A C 1
ATOM 911 O O . THR A 1 115 ? 12.215 1.186 3.061 1.00 88.50 115 THR A O 1
ATOM 914 N N . LEU A 1 116 ? 12.541 3.042 1.839 1.00 91.00 116 LEU A N 1
ATOM 915 C CA . LEU A 1 116 ? 11.975 2.501 0.604 1.00 91.00 116 LEU A CA 1
ATOM 916 C C . LEU A 1 116 ? 12.792 1.301 0.105 1.00 91.00 116 LEU A C 1
ATOM 918 O O . LEU A 1 116 ? 14.011 1.381 -0.019 1.00 91.00 116 LEU A O 1
ATOM 922 N N . ILE A 1 117 ? 12.101 0.213 -0.222 1.00 94.50 117 ILE A N 1
ATOM 923 C CA . ILE A 1 117 ? 12.648 -0.939 -0.937 1.00 94.50 117 ILE A CA 1
ATOM 924 C C . ILE A 1 117 ? 12.227 -0.815 -2.398 1.00 94.50 117 ILE A C 1
ATOM 926 O O . ILE A 1 117 ? 11.034 -0.680 -2.691 1.00 94.50 117 ILE A O 1
ATOM 930 N N . SER A 1 118 ? 13.193 -0.888 -3.311 1.00 95.94 118 SER A N 1
ATOM 931 C CA . SER A 1 118 ? 12.950 -0.811 -4.750 1.00 95.94 118 SER A CA 1
ATOM 932 C C . SER A 1 118 ? 13.771 -1.825 -5.549 1.00 95.94 118 SER A C 1
ATOM 934 O O . SER A 1 118 ? 14.834 -2.272 -5.122 1.00 95.94 118 SER A O 1
ATOM 936 N N . LEU A 1 119 ? 13.265 -2.181 -6.728 1.00 96.56 119 LEU A N 1
ATOM 937 C CA . LEU A 1 119 ? 13.909 -3.042 -7.713 1.00 96.56 119 LEU A CA 1
ATOM 938 C C . LEU A 1 119 ? 14.263 -2.212 -8.944 1.00 96.56 119 LEU A C 1
ATOM 940 O O . LEU A 1 119 ? 13.368 -1.703 -9.611 1.00 96.56 119 LEU A O 1
ATOM 944 N N . ASN A 1 120 ? 15.553 -2.104 -9.256 1.00 96.56 120 ASN A N 1
ATOM 945 C CA . ASN A 1 120 ? 16.026 -1.377 -10.421 1.00 96.56 120 ASN A CA 1
ATOM 946 C C . ASN A 1 120 ? 16.454 -2.317 -11.552 1.00 96.56 120 ASN A C 1
ATOM 948 O O . ASN A 1 120 ? 17.509 -2.940 -11.478 1.00 96.56 120 ASN A O 1
ATOM 952 N N . LEU A 1 121 ? 15.648 -2.382 -12.607 1.00 95.38 121 LEU A N 1
ATOM 953 C CA . LEU A 1 121 ? 15.828 -3.283 -13.746 1.00 95.38 121 LEU A CA 1
ATOM 954 C C . LEU A 1 121 ? 16.881 -2.801 -14.756 1.00 95.38 121 LEU A C 1
ATOM 956 O O . LEU A 1 121 ? 17.121 -3.463 -15.763 1.00 95.38 121 LEU A O 1
ATOM 960 N N . HIS A 1 122 ? 17.511 -1.651 -14.512 1.00 95.50 122 HIS A N 1
ATOM 961 C CA . HIS A 1 122 ? 18.563 -1.145 -15.380 1.00 95.50 122 HIS A CA 1
ATOM 962 C C . HIS A 1 122 ? 19.784 -2.080 -15.367 1.00 95.50 122 HIS A C 1
AT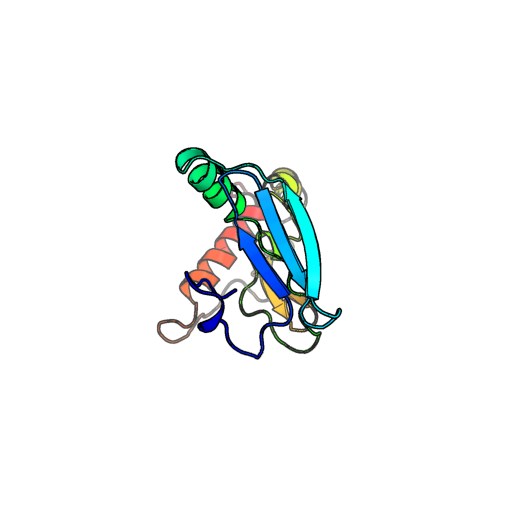OM 964 O O . HIS A 1 122 ? 20.202 -2.557 -14.307 1.00 95.50 122 HIS A O 1
ATOM 970 N N . GLU A 1 123 ? 20.392 -2.298 -16.538 1.00 93.81 123 GLU A N 1
ATOM 971 C CA . GLU A 1 123 ? 21.483 -3.265 -16.758 1.00 93.81 123 GLU A CA 1
ATOM 972 C C . GLU A 1 123 ? 22.691 -3.059 -15.829 1.00 93.81 123 GLU A C 1
ATOM 974 O O . GLU A 1 123 ? 23.349 -4.017 -15.435 1.00 93.81 123 GLU A O 1
ATOM 979 N N . LYS A 1 124 ? 22.950 -1.806 -15.437 1.00 94.56 124 LYS A N 1
ATOM 980 C CA . LYS A 1 124 ? 24.082 -1.420 -14.580 1.00 94.56 124 LYS A CA 1
ATOM 981 C C . LYS A 1 124 ? 23.776 -1.468 -13.078 1.00 94.56 124 LYS A C 1
ATOM 983 O O . LYS A 1 124 ? 24.647 -1.103 -12.295 1.00 94.56 124 LYS A O 1
ATOM 988 N N . ILE A 1 125 ? 22.549 -1.821 -12.674 1.00 95.50 125 ILE A N 1
ATOM 989 C CA . ILE A 1 125 ? 22.098 -1.740 -11.273 1.00 95.50 125 ILE A CA 1
ATOM 990 C C . ILE A 1 125 ? 21.717 -3.123 -10.734 1.00 95.50 125 ILE A C 1
ATOM 992 O O . ILE A 1 125 ? 22.589 -3.791 -10.187 1.00 95.50 125 ILE A O 1
ATOM 996 N N . HIS A 1 126 ? 20.463 -3.582 -10.858 1.00 96.00 126 HIS A N 1
ATOM 997 C CA . HIS A 1 126 ? 20.121 -4.979 -10.523 1.00 96.00 126 HIS A CA 1
ATOM 998 C C . HIS A 1 126 ? 20.020 -5.869 -11.766 1.00 96.00 126 HIS A C 1
ATOM 1000 O O . HIS A 1 126 ? 20.096 -7.089 -11.643 1.00 96.00 126 HIS A O 1
ATOM 1006 N N . GLY A 1 127 ? 19.892 -5.272 -12.952 1.00 93.75 127 GLY A N 1
ATOM 1007 C CA . GLY A 1 127 ? 19.819 -5.984 -14.219 1.00 93.75 127 GLY A CA 1
ATOM 1008 C C . GLY A 1 127 ? 18.389 -6.290 -14.685 1.00 93.75 127 GLY A C 1
ATOM 1009 O O . GLY A 1 127 ? 17.440 -6.256 -13.899 1.00 93.75 127 GLY A O 1
ATOM 1010 N N . PRO A 1 128 ? 18.227 -6.607 -15.980 1.00 92.12 128 PRO A N 1
ATOM 1011 C CA . PRO A 1 128 ? 16.918 -6.731 -16.624 1.00 92.12 128 PRO A CA 1
ATOM 1012 C C . PRO A 1 128 ? 16.227 -8.078 -16.367 1.00 92.12 128 PRO A C 1
ATOM 1014 O O . PRO A 1 128 ? 15.076 -8.274 -16.755 1.00 92.12 128 PRO A O 1
ATOM 1017 N N . HIS A 1 129 ? 16.923 -9.033 -15.748 1.00 91.38 129 HIS A N 1
ATOM 1018 C CA . HIS A 1 129 ? 16.431 -10.389 -15.534 1.00 91.38 129 HIS A CA 1
ATOM 1019 C C . HIS A 1 129 ? 16.310 -10.681 -14.042 1.00 91.38 129 HIS A C 1
ATOM 1021 O O . HIS A 1 129 ? 17.238 -10.447 -13.273 1.00 91.38 129 HIS A O 1
ATOM 1027 N N . GLY A 1 130 ? 15.166 -11.232 -13.638 1.00 88.94 130 GLY A N 1
ATOM 1028 C CA . GLY A 1 130 ? 14.892 -11.593 -12.253 1.00 88.94 130 GLY A CA 1
ATOM 1029 C C . GLY A 1 130 ? 14.025 -12.843 -12.159 1.00 88.94 130 GLY A C 1
ATOM 1030 O O . GLY A 1 130 ? 13.226 -13.130 -13.049 1.00 88.94 130 GLY A O 1
ATOM 1031 N N . LEU A 1 131 ? 14.185 -13.583 -11.062 1.00 94.00 131 LEU A N 1
ATOM 1032 C CA . LEU A 1 131 ? 13.383 -14.757 -10.732 1.00 94.00 131 LEU A CA 1
ATOM 1033 C C . LEU A 1 131 ? 12.542 -14.456 -9.490 1.00 94.00 131 LEU A C 1
ATOM 1035 O O . LEU A 1 131 ? 13.079 -14.084 -8.449 1.00 94.00 131 LEU A O 1
ATOM 1039 N N . VAL A 1 132 ? 11.230 -14.670 -9.583 1.00 93.25 132 VAL A N 1
ATOM 1040 C CA . VAL A 1 132 ? 10.313 -14.585 -8.441 1.00 93.25 132 VAL A CA 1
ATOM 1041 C C . VAL A 1 132 ? 9.760 -15.977 -8.160 1.00 93.25 132 VAL A C 1
ATOM 1043 O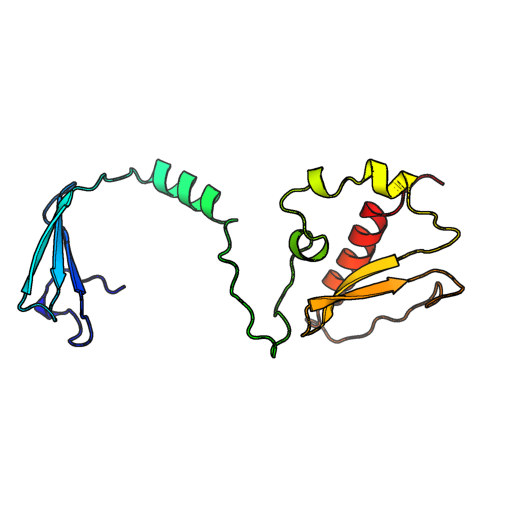 O . VAL A 1 132 ? 9.067 -16.558 -8.991 1.00 93.25 132 VAL A O 1
ATOM 1046 N N . ALA A 1 133 ? 10.047 -16.505 -6.973 1.00 94.88 133 ALA A N 1
ATOM 1047 C CA . ALA A 1 133 ? 9.588 -17.814 -6.521 1.00 94.88 133 ALA A CA 1
ATOM 1048 C C . ALA A 1 133 ? 8.896 -17.706 -5.155 1.00 94.88 133 ALA A C 1
ATOM 1050 O O . ALA A 1 133 ? 9.145 -16.785 -4.382 1.00 94.88 133 ALA A O 1
ATOM 1051 N N . GLY A 1 134 ? 7.993 -18.640 -4.863 1.00 93.81 134 GLY A N 1
ATOM 1052 C CA . GLY A 1 134 ? 7.220 -18.649 -3.621 1.00 93.81 134 GLY A CA 1
ATOM 1053 C C . GLY A 1 134 ? 6.020 -19.584 -3.700 1.00 93.81 134 GLY A C 1
ATOM 1054 O O . GLY A 1 134 ? 5.558 -19.929 -4.790 1.00 93.81 134 GLY A O 1
ATOM 1055 N N . THR A 1 135 ? 5.482 -19.983 -2.554 1.00 95.38 135 THR A N 1
ATOM 1056 C CA . THR A 1 135 ? 4.307 -20.862 -2.452 1.00 95.38 135 THR A CA 1
ATOM 1057 C C . THR A 1 135 ? 3.000 -20.107 -2.725 1.00 95.38 135 THR A C 1
ATOM 1059 O O . THR A 1 135 ? 2.972 -18.881 -2.872 1.00 95.38 135 THR A O 1
ATOM 1062 N N . THR A 1 136 ? 1.885 -20.821 -2.874 1.00 93.88 136 THR A N 1
ATOM 1063 C CA . THR A 1 136 ? 0.557 -20.194 -2.977 1.00 93.88 136 THR A CA 1
ATOM 1064 C C . THR A 1 136 ? 0.262 -19.376 -1.718 1.00 93.88 136 THR A C 1
ATOM 1066 O O . THR A 1 136 ? 0.538 -19.824 -0.610 1.00 93.88 136 THR A O 1
ATOM 1069 N N . GLY A 1 137 ? -0.271 -18.163 -1.889 1.00 92.56 137 GLY A N 1
ATOM 1070 C CA . GLY A 1 137 ? -0.556 -17.243 -0.780 1.00 92.56 137 GLY A CA 1
ATOM 1071 C C . GLY A 1 137 ? 0.629 -16.385 -0.318 1.00 92.56 137 GLY A C 1
ATOM 1072 O O . GLY A 1 137 ? 0.448 -15.533 0.542 1.00 92.56 137 GLY A O 1
ATOM 1073 N N . SER A 1 138 ? 1.822 -16.538 -0.905 1.00 91.94 138 SER A N 1
ATOM 1074 C CA . SER A 1 138 ? 3.009 -15.753 -0.525 1.00 91.94 138 SER A CA 1
ATOM 1075 C C . SER A 1 138 ? 3.051 -14.324 -1.094 1.00 91.94 138 SER A C 1
ATOM 1077 O O . SER A 1 138 ? 4.056 -13.642 -0.930 1.00 91.94 138 SER A O 1
ATOM 1079 N N . GLY A 1 139 ? 2.019 -13.888 -1.826 1.00 93.12 139 GLY A N 1
ATOM 1080 C CA . GLY A 1 139 ? 1.941 -12.532 -2.384 1.00 93.12 139 GLY A CA 1
ATOM 1081 C C . GLY A 1 139 ? 2.670 -12.302 -3.717 1.00 93.12 139 GLY A C 1
ATOM 1082 O O . GLY A 1 139 ? 2.945 -11.160 -4.073 1.00 93.12 139 GLY A O 1
ATOM 1083 N N . LYS A 1 140 ? 3.023 -13.357 -4.472 1.00 96.12 140 LYS A N 1
ATOM 1084 C CA . LYS A 1 140 ? 3.730 -13.207 -5.766 1.00 96.12 140 LYS A CA 1
ATOM 1085 C C . LYS A 1 140 ? 2.948 -12.364 -6.776 1.00 96.12 140 LYS A C 1
ATOM 1087 O O . LYS A 1 140 ? 3.540 -11.542 -7.467 1.00 96.12 140 LYS A O 1
ATOM 1092 N N . SER A 1 141 ? 1.635 -12.579 -6.872 1.00 95.88 141 SER A N 1
ATOM 1093 C CA . SER A 1 141 ? 0.779 -11.845 -7.808 1.00 95.88 141 SER A CA 1
ATOM 1094 C C . SER A 1 141 ? 0.708 -10.365 -7.439 1.00 95.88 141 SER A C 1
ATOM 1096 O O . SER A 1 141 ? 0.882 -9.516 -8.309 1.00 95.88 141 SER A O 1
ATOM 1098 N N . GLU A 1 142 ? 0.538 -10.050 -6.153 1.00 95.56 142 GLU A N 1
ATOM 1099 C CA . GLU A 1 142 ? 0.574 -8.676 -5.650 1.00 95.56 142 GLU A CA 1
ATOM 1100 C C . GLU A 1 142 ? 1.935 -8.008 -5.886 1.00 95.56 142 GLU A C 1
ATOM 1102 O O . GLU A 1 142 ? 1.983 -6.842 -6.277 1.00 95.56 142 GLU A O 1
ATOM 1107 N N . LEU A 1 143 ? 3.045 -8.734 -5.711 1.00 95.25 143 LEU A N 1
ATOM 1108 C CA . LEU A 1 143 ? 4.386 -8.216 -5.995 1.00 95.25 143 LEU A CA 1
ATOM 1109 C C . LEU A 1 143 ? 4.542 -7.844 -7.476 1.00 95.25 143 LEU A C 1
ATOM 1111 O O . LEU A 1 143 ? 4.999 -6.745 -7.784 1.00 95.25 143 LEU A O 1
ATOM 1115 N N . LEU A 1 144 ? 4.129 -8.724 -8.394 1.00 95.88 144 LEU A N 1
ATOM 1116 C CA . LEU A 1 144 ? 4.200 -8.458 -9.835 1.00 95.88 144 LEU A CA 1
ATOM 1117 C C . LEU A 1 144 ? 3.328 -7.263 -10.237 1.00 95.88 144 LEU A C 1
ATOM 1119 O O . LEU A 1 144 ? 3.777 -6.396 -10.982 1.00 95.88 144 LEU A O 1
ATOM 1123 N N . GLN A 1 145 ? 2.109 -7.171 -9.701 1.00 96.62 145 GLN A N 1
ATOM 1124 C CA . GLN A 1 145 ? 1.241 -6.011 -9.923 1.00 96.62 145 GLN A CA 1
ATOM 1125 C C . GLN A 1 145 ? 1.866 -4.719 -9.384 1.00 96.62 145 GLN A C 1
ATOM 1127 O O . GLN A 1 145 ? 1.800 -3.686 -10.047 1.00 96.62 145 GLN A O 1
ATOM 1132 N N . THR A 1 146 ? 2.516 -4.778 -8.220 1.00 96.38 146 THR A N 1
ATOM 1133 C CA . THR A 1 146 ? 3.217 -3.632 -7.621 1.00 96.38 146 THR A CA 1
ATOM 1134 C C . THR A 1 146 ? 4.369 -3.162 -8.506 1.00 96.38 146 THR A C 1
ATOM 1136 O O . THR A 1 146 ? 4.499 -1.961 -8.737 1.00 96.38 146 THR A O 1
ATOM 1139 N N . ILE A 1 147 ? 5.155 -4.092 -9.066 1.00 96.44 147 ILE A N 1
ATOM 1140 C CA . ILE A 1 147 ? 6.216 -3.773 -10.032 1.00 96.44 147 ILE A CA 1
ATOM 1141 C C . ILE A 1 147 ? 5.622 -3.051 -11.245 1.00 96.44 147 ILE A C 1
ATOM 1143 O O . ILE A 1 147 ? 6.066 -1.955 -11.576 1.00 96.44 147 ILE A O 1
ATOM 1147 N N . ILE A 1 148 ? 4.588 -3.625 -11.868 1.00 96.44 148 ILE A N 1
ATOM 1148 C CA . ILE A 1 148 ? 3.963 -3.066 -13.078 1.00 96.44 148 ILE A CA 1
ATOM 1149 C C . ILE A 1 148 ? 3.424 -1.656 -12.815 1.00 96.44 148 ILE A C 1
ATOM 1151 O O . ILE A 1 148 ? 3.730 -0.729 -13.563 1.00 96.44 148 ILE A O 1
ATOM 1155 N N . ILE A 1 149 ? 2.659 -1.473 -11.735 1.00 97.00 149 ILE A N 1
ATOM 1156 C CA . ILE A 1 149 ? 2.083 -0.171 -11.376 1.00 97.00 149 ILE A CA 1
ATOM 1157 C C . ILE A 1 149 ? 3.189 0.841 -11.078 1.00 97.00 149 ILE A C 1
ATOM 1159 O O . ILE A 1 149 ? 3.115 1.984 -11.526 1.00 97.00 149 ILE A O 1
ATOM 1163 N N . SER A 1 150 ? 4.229 0.435 -10.348 1.00 97.19 150 SER A N 1
ATOM 1164 C CA . SER A 1 150 ? 5.335 1.332 -10.041 1.00 97.19 150 SER A CA 1
ATOM 1165 C C . SER A 1 150 ? 6.086 1.774 -11.293 1.00 97.19 150 SER A C 1
ATOM 1167 O O . SER A 1 150 ? 6.522 2.921 -11.347 1.00 97.19 150 SER A O 1
ATOM 1169 N N . LEU A 1 151 ? 6.266 0.897 -12.279 1.00 96.38 151 LEU A N 1
ATOM 1170 C CA . LEU A 1 151 ? 6.905 1.273 -13.536 1.00 96.38 151 LEU A CA 1
ATOM 1171 C C . LEU A 1 151 ? 6.007 2.218 -14.338 1.00 96.38 151 LEU A C 1
ATOM 1173 O O . LEU A 1 151 ? 6.466 3.283 -14.727 1.00 96.38 151 LEU A O 1
ATOM 1177 N N . ALA A 1 152 ? 4.716 1.908 -14.477 1.00 96.25 152 ALA A N 1
ATOM 1178 C CA . ALA A 1 152 ? 3.766 2.753 -15.206 1.00 96.25 152 ALA A CA 1
ATOM 1179 C C . ALA A 1 152 ? 3.614 4.168 -14.608 1.00 96.25 152 ALA A C 1
ATOM 1181 O O . ALA A 1 152 ? 3.381 5.135 -15.330 1.00 96.25 152 ALA A O 1
ATOM 1182 N N . ILE A 1 153 ? 3.758 4.316 -13.286 1.00 96.62 153 ILE A N 1
ATOM 1183 C CA . ILE A 1 153 ? 3.737 5.629 -12.621 1.00 96.62 153 ILE A CA 1
ATOM 1184 C C . ILE A 1 153 ? 4.983 6.457 -12.952 1.00 96.62 153 ILE A C 1
ATOM 1186 O O . ILE A 1 153 ? 4.896 7.682 -13.017 1.00 96.62 153 ILE A O 1
ATOM 1190 N N . ASN A 1 154 ? 6.142 5.814 -13.100 1.00 96.19 154 ASN A N 1
ATOM 1191 C CA . ASN A 1 154 ? 7.418 6.517 -13.221 1.00 96.19 154 ASN A CA 1
ATOM 1192 C C . ASN A 1 154 ? 7.896 6.667 -14.662 1.00 96.19 154 ASN A C 1
ATOM 1194 O O . ASN A 1 154 ? 8.618 7.619 -14.931 1.00 96.19 154 ASN A O 1
ATOM 1198 N N . TYR A 1 155 ? 7.481 5.786 -15.566 1.00 95.81 155 TYR A N 1
ATOM 1199 C CA . TYR A 1 155 ? 7.993 5.719 -16.928 1.00 95.81 155 TYR A CA 1
ATOM 1200 C C . TYR A 1 155 ? 6.853 5.758 -17.935 1.00 95.81 155 TYR A C 1
ATOM 1202 O O . TYR A 1 155 ? 5.814 5.116 -17.752 1.00 95.81 155 TYR A O 1
ATOM 1210 N N . THR A 1 156 ? 7.068 6.534 -18.990 1.00 92.69 156 THR A N 1
ATOM 1211 C CA . THR A 1 156 ? 6.155 6.626 -20.124 1.00 92.69 156 THR A CA 1
ATOM 1212 C C . THR A 1 156 ? 6.102 5.282 -20.861 1.00 92.69 156 THR A C 1
ATOM 1214 O O . THR A 1 156 ? 7.122 4.605 -20.977 1.00 92.69 156 THR A O 1
ATOM 1217 N N . PRO A 1 157 ? 4.925 4.851 -21.356 1.00 88.94 157 PRO A N 1
ATOM 1218 C CA . PRO A 1 157 ? 4.837 3.700 -22.255 1.00 88.94 157 PRO A CA 1
ATOM 1219 C C . PRO A 1 157 ? 5.354 4.028 -23.664 1.00 88.94 157 PRO A C 1
ATOM 1221 O O . PRO A 1 157 ? 5.500 3.127 -24.485 1.00 88.94 157 PRO A O 1
ATOM 1224 N N . TYR A 1 158 ? 5.554 5.316 -23.944 1.00 78.56 158 TYR A N 1
ATOM 1225 C CA . TYR A 1 158 ? 6.087 5.831 -25.190 1.00 78.56 158 TYR A CA 1
ATOM 1226 C C . TYR A 1 158 ? 7.537 6.230 -24.966 1.00 78.56 158 TYR A C 1
ATOM 1228 O O . TYR A 1 158 ? 7.786 7.245 -24.319 1.00 78.56 158 TYR A O 1
ATOM 1236 N N . ASP A 1 159 ? 8.421 5.418 -25.524 1.00 55.50 159 ASP A N 1
ATOM 1237 C CA . ASP A 1 159 ? 9.776 5.749 -25.953 1.00 55.50 159 ASP A CA 1
ATOM 1238 C C . ASP A 1 159 ? 9.934 5.208 -27.382 1.00 55.50 159 ASP A C 1
ATOM 1240 O O . ASP A 1 159 ? 9.471 4.065 -27.630 1.00 55.50 159 ASP A O 1
#

Sequence (159 aa):
IYIYNKLALIPNQCTKIIEIKDSNSGSLINIADSGNKIEFSFNTLNSELFDKISRRMGPIYVKKNYSESSLPKKITLYELYKVNNVRELNIGNRWIENDVTKSINAALGVTTSGTLISLNLHEKIHGPHGLVAGTTGSGKSELLQTIIISLAINYTPYD

Secondary structure (DSSP, 8-state):
----SSGGGS-TT-SEEEEE-SSSEEEEEETTTTTEEEEEE-PPPPHHHHHHHHHHHTT--------TTS--S---HHHHHT-SSGGGG-HHHHHHH--TTT--EEEEEE-TT-PEEEEE-STTTT-S-------TTSSHHHHHHHHHHHHHHHS-S--

Radius of gyration: 25.72 Å; chains: 1; bounding box: 60×36×68 Å

Foldseek 3Di:
DDDDPDPVPDDPPDQWDWADDDQFKIWIFGVVVVRDIDIDTHHDDDPVVVVVVCVVCVPPDDDDPPDLADFPPDDDPCNQCVHPDPVVLVLVVLQVPDDLQVWQKFFQGADSNRHTDIDTCHCVPNHVDDDDDDDPPPCSVVRVVSRVVRRSSRHDPPD

InterPro domains:
  IPR002543 FtsK domain [PF01580] (103-157)
  IPR027417 P-loop containing nucleoside triphosphate hydrolase [G3DSA:3.40.50.300] (73-159)
  IPR027417 P-loop containing nucleoside triphosphate hydrolase [SSF52540] (91-152)
  IPR050206 FtsK/SpoIIIE/SftA cell division and DNA translocation [PTHR22683] (52-158)

Organism: Clostridium perfringens (NCBI:txid1502)

pLDDT: mean 88.88, std 9.5, range [50.59, 97.19]